Protein AF-A0A0B0ER13-F1 (afdb_monomer)

Nearest PDB st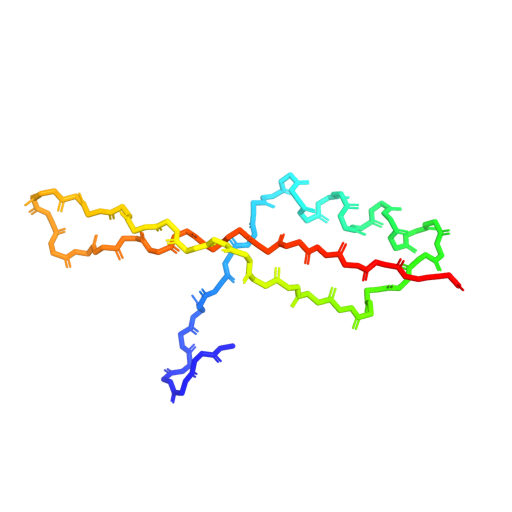ructures (foldseek):
  6i69-assembly1_A  TM=3.400E-01  e=2.527E+00  Thermus thermophilus HB8
  7tt2-assembly1_A  TM=4.253E-01  e=6.588E+00  Escherichia coli
  4v1a-assembly1_k  TM=3.403E-01  e=2.871E+00  Sus scrofa

Organism: NCBI:txid237368

Solvent-accessible surface area (backbone atoms only — not comparable to full-atom values): 3846 Å² total; per-residue (Å²): 104,47,101,82,69,42,83,76,76,80,79,54,74,6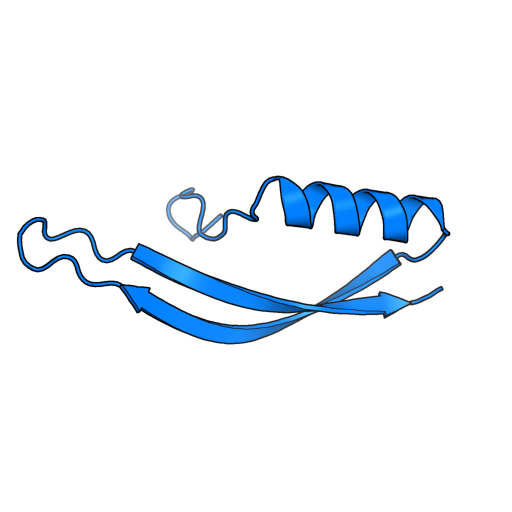8,55,52,53,51,53,52,54,44,40,74,73,60,31,44,82,74,46,74,48,75,79,44,75,45,74,48,68,52,93,89,47,97,64,63,45,69,47,72,49,61,49,74,43,66,47,116

Sequence (60 aa):
MNTKGELVLKFSKRFLATIADVQRKGYQLKEAKVNYIVYWKKLDEGQGIKIILPELYFER

Foldseek 3Di:
DPPVPDDPADDDPVVVVVVVVCVVVVWDFDDKAFPDFDWQDDPPDRDTDTHTDIDTDIDD

Radius of gyration: 14.45 Å; Cα contacts (8 Å, |Δi|>4): 71; chains: 1; bounding box: 30×20×42 Å

Mean predicted aligned error: 9.42 Å

Structure (mmCIF, N/CA/C/O backbone):
data_AF-A0A0B0ER13-F1
#
_entry.id   AF-A0A0B0ER13-F1
#
loop_
_atom_site.group_PDB
_atom_site.id
_atom_site.type_symbol
_atom_site.label_atom_id
_atom_site.label_alt_id
_atom_site.label_comp_id
_atom_site.label_asym_id
_atom_site.label_entity_id
_atom_site.label_seq_id
_atom_site.pdbx_PDB_ins_code
_atom_site.Cartn_x
_atom_site.Cartn_y
_atom_site.Cartn_z
_atom_site.occupancy
_atom_site.B_iso_or_equiv
_atom_site.auth_seq_id
_atom_site.auth_comp_id
_atom_site.auth_asym_id
_atom_site.auth_atom_id
_atom_site.pdbx_PDB_model_num
ATOM 1 N N . MET A 1 1 ? -13.204 1.142 -1.221 1.00 53.12 1 MET A N 1
ATOM 2 C CA . MET A 1 1 ? -14.264 1.537 -0.265 1.00 53.12 1 MET A CA 1
ATOM 3 C C . MET A 1 1 ? -14.713 0.294 0.486 1.00 53.12 1 MET A C 1
ATOM 5 O O . MET A 1 1 ? -14.582 -0.789 -0.070 1.00 53.12 1 MET A O 1
ATOM 9 N N . ASN A 1 2 ? -15.157 0.414 1.738 1.00 68.38 2 ASN A N 1
ATOM 10 C CA . ASN A 1 2 ? -15.735 -0.722 2.464 1.00 68.38 2 ASN A CA 1
ATOM 11 C C . ASN A 1 2 ? -17.193 -0.934 2.015 1.00 68.38 2 ASN A C 1
ATOM 13 O O . ASN A 1 2 ? -17.713 -0.173 1.200 1.00 68.38 2 ASN A O 1
ATOM 17 N N . THR A 1 3 ? -17.870 -1.939 2.569 1.00 75.69 3 THR A N 1
ATOM 18 C CA . THR A 1 3 ? -19.290 -2.227 2.288 1.00 75.69 3 THR A CA 1
ATO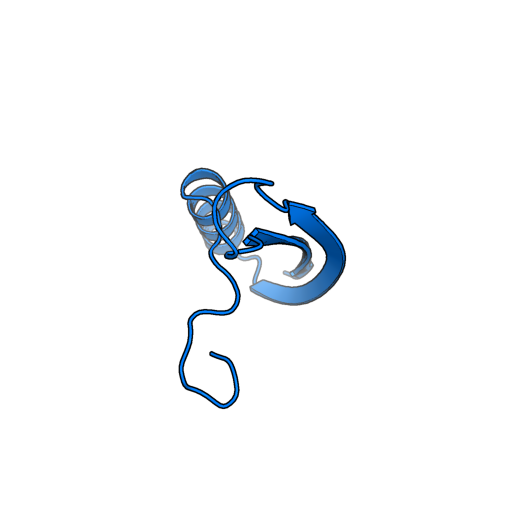M 19 C C . THR A 1 3 ? -20.250 -1.087 2.656 1.00 75.69 3 THR A C 1
ATOM 21 O O . THR A 1 3 ? -21.421 -1.144 2.298 1.00 75.69 3 THR A O 1
ATOM 24 N N . LYS A 1 4 ? -19.764 -0.041 3.338 1.00 76.12 4 LYS A N 1
ATOM 25 C CA . LYS A 1 4 ? -20.503 1.170 3.716 1.00 76.12 4 LYS A CA 1
ATOM 26 C C . LYS A 1 4 ? -20.115 2.407 2.892 1.00 76.12 4 LYS A C 1
ATOM 28 O O . LYS A 1 4 ? -20.564 3.503 3.200 1.00 76.12 4 LYS A O 1
ATOM 33 N N . GLY A 1 5 ? -19.268 2.263 1.867 1.00 69.75 5 GLY A N 1
ATOM 34 C CA . GLY A 1 5 ? -18.800 3.386 1.043 1.00 69.75 5 GLY A CA 1
ATOM 35 C C . GLY A 1 5 ? -17.697 4.233 1.689 1.00 69.75 5 GLY A C 1
ATOM 36 O O . GLY A 1 5 ? -17.264 5.228 1.116 1.00 69.75 5 GLY A O 1
ATOM 37 N N . GLU A 1 6 ? -17.188 3.840 2.855 1.00 67.88 6 GLU A N 1
ATOM 38 C CA . GLU A 1 6 ? -16.169 4.602 3.570 1.00 67.88 6 GLU A CA 1
ATOM 39 C C . GLU A 1 6 ? -14.775 4.323 2.997 1.00 67.88 6 GLU A C 1
ATOM 41 O O . GLU A 1 6 ? -14.453 3.232 2.493 1.00 67.88 6 GLU A O 1
ATOM 46 N N . LEU A 1 7 ? -13.919 5.340 3.075 1.00 60.72 7 LEU A N 1
ATOM 47 C CA . LEU A 1 7 ? -12.546 5.274 2.600 1.00 60.72 7 LEU A CA 1
ATOM 48 C C . LEU A 1 7 ? -11.701 4.478 3.608 1.00 60.72 7 LEU A C 1
ATOM 50 O O . LEU A 1 7 ? -11.244 5.001 4.616 1.00 60.72 7 LEU A O 1
ATOM 54 N N . VAL A 1 8 ? -11.518 3.186 3.334 1.00 62.44 8 VAL A N 1
ATOM 55 C CA . VAL A 1 8 ? -10.828 2.232 4.231 1.00 62.44 8 VAL A CA 1
ATOM 56 C C . VAL A 1 8 ? -9.312 2.418 4.270 1.00 62.44 8 VAL A C 1
ATOM 58 O O . VAL A 1 8 ? -8.655 1.896 5.166 1.00 62.44 8 VAL A O 1
ATOM 61 N N . LEU A 1 9 ? -8.747 3.118 3.283 1.00 66.50 9 LEU A N 1
ATOM 62 C CA . LEU A 1 9 ? -7.305 3.231 3.107 1.00 66.50 9 LEU A CA 1
ATOM 63 C C . LEU A 1 9 ? -6.966 4.572 2.461 1.00 66.50 9 LEU A C 1
ATOM 65 O O . LEU A 1 9 ? -7.439 4.887 1.370 1.00 66.50 9 LEU A O 1
ATOM 69 N N . LYS A 1 10 ? -6.152 5.367 3.154 1.00 67.12 10 LYS A N 1
ATOM 70 C CA . LYS A 1 10 ? -5.653 6.654 2.672 1.00 67.12 10 LYS A CA 1
ATOM 71 C C . LYS A 1 10 ? -4.134 6.622 2.695 1.00 67.12 10 LYS A C 1
ATOM 73 O O . LYS A 1 10 ? -3.527 6.561 3.761 1.00 67.12 10 LYS A O 1
ATOM 78 N N . PHE A 1 11 ? -3.525 6.673 1.518 1.00 71.06 11 PHE A N 1
ATOM 79 C CA . PHE A 1 11 ? -2.077 6.784 1.400 1.00 71.06 11 PHE A CA 1
ATOM 80 C C . PHE A 1 11 ? -1.605 8.190 1.776 1.00 71.06 11 PHE A C 1
ATOM 82 O O . PHE A 1 11 ? -2.311 9.183 1.571 1.00 71.06 11 PHE A O 1
ATOM 89 N N . SER A 1 12 ? -0.389 8.290 2.315 1.00 76.12 12 SER A N 1
ATOM 90 C CA . SER A 1 12 ? 0.241 9.594 2.516 1.00 76.12 12 SER A CA 1
ATOM 91 C C . SER A 1 12 ? 0.508 10.264 1.163 1.00 76.12 12 SER A C 1
ATOM 93 O O . SER A 1 12 ? 0.794 9.591 0.170 1.00 76.12 12 SER A O 1
ATOM 95 N N . LYS A 1 13 ? 0.472 11.603 1.119 1.00 78.69 13 LYS A N 1
ATOM 96 C CA . LYS A 1 13 ? 0.788 12.366 -0.104 1.00 78.69 13 LYS A CA 1
ATOM 97 C C . LYS A 1 13 ? 2.168 12.004 -0.669 1.00 78.69 13 LYS A C 1
ATOM 99 O O . LYS A 1 13 ? 2.328 11.911 -1.880 1.00 78.69 13 LYS A O 1
ATOM 104 N N . ARG A 1 14 ? 3.143 11.748 0.214 1.00 79.50 14 ARG A N 1
ATOM 105 C CA . ARG A 1 14 ? 4.497 11.326 -0.171 1.00 79.50 14 ARG A CA 1
ATOM 106 C C . ARG A 1 14 ? 4.488 9.977 -0.885 1.00 79.50 14 ARG A C 1
ATOM 108 O O . ARG A 1 14 ? 5.148 9.830 -1.902 1.00 79.50 14 ARG A O 1
ATOM 115 N N . PHE A 1 15 ? 3.718 9.016 -0.380 1.00 80.62 15 PHE A N 1
ATOM 116 C CA . PHE A 1 15 ? 3.640 7.686 -0.977 1.00 80.62 15 PHE A CA 1
ATOM 117 C C . PHE A 1 15 ? 2.934 7.694 -2.337 1.00 80.62 15 PHE A C 1
ATOM 119 O O . PHE A 1 15 ? 3.384 7.025 -3.259 1.00 80.62 15 PHE A O 1
ATOM 126 N N . LEU A 1 16 ? 1.892 8.517 -2.501 1.00 83.62 16 LEU A N 1
ATOM 127 C CA . LEU A 1 16 ? 1.249 8.718 -3.805 1.00 83.62 16 LEU A CA 1
ATOM 128 C C . LEU A 1 16 ? 2.235 9.245 -4.858 1.00 83.62 16 LEU A C 1
ATOM 130 O O . LEU A 1 16 ? 2.225 8.774 -5.992 1.00 83.62 16 LEU A O 1
ATOM 134 N N . ALA A 1 17 ? 3.124 10.169 -4.477 1.00 87.50 17 ALA A N 1
ATOM 135 C CA . ALA A 1 17 ? 4.175 10.656 -5.368 1.00 87.50 17 ALA A CA 1
ATOM 136 C C . ALA A 1 17 ? 5.177 9.549 -5.748 1.00 87.50 17 ALA A C 1
ATOM 138 O O . ALA A 1 17 ? 5.586 9.469 -6.903 1.00 87.50 17 ALA A O 1
ATOM 139 N N . THR A 1 18 ? 5.532 8.664 -4.809 1.00 85.38 18 THR A N 1
ATOM 140 C CA . THR A 1 18 ? 6.385 7.496 -5.085 1.00 85.38 18 THR A CA 1
ATOM 141 C C . THR A 1 18 ? 5.731 6.534 -6.075 1.00 85.38 18 THR A C 1
ATOM 143 O O . THR A 1 18 ? 6.385 6.121 -7.027 1.00 85.38 18 THR A O 1
ATOM 146 N N . ILE A 1 19 ? 4.443 6.215 -5.902 1.00 84.12 19 ILE A N 1
ATOM 147 C CA . ILE A 1 19 ? 3.702 5.349 -6.835 1.00 84.12 19 ILE A CA 1
ATOM 148 C C . ILE A 1 19 ? 3.692 5.964 -8.239 1.00 84.12 19 ILE A C 1
ATOM 150 O O . ILE A 1 19 ? 3.998 5.275 -9.208 1.00 84.12 19 ILE A O 1
ATOM 154 N N . ALA A 1 20 ? 3.397 7.262 -8.348 1.00 86.81 20 ALA A N 1
ATOM 155 C CA . ALA A 1 20 ? 3.388 7.959 -9.631 1.00 86.81 20 ALA A CA 1
ATOM 156 C C . ALA A 1 20 ? 4.769 7.938 -10.312 1.00 86.81 20 ALA A C 1
ATOM 158 O O . ALA A 1 20 ? 4.860 7.764 -11.525 1.00 86.81 20 ALA A O 1
ATOM 159 N N . ASP A 1 21 ? 5.856 8.077 -9.549 1.00 90.00 21 ASP A N 1
ATOM 160 C CA . ASP A 1 21 ? 7.214 7.994 -10.091 1.00 90.00 21 ASP A CA 1
ATOM 161 C C . ASP A 1 21 ? 7.548 6.598 -10.634 1.00 90.00 21 ASP A C 1
ATOM 163 O O . ASP A 1 21 ? 8.097 6.470 -11.728 1.00 90.00 21 ASP A O 1
ATOM 167 N N . VAL A 1 22 ? 7.159 5.553 -9.901 1.00 85.75 22 VAL A N 1
ATOM 168 C CA . VAL A 1 22 ? 7.331 4.152 -10.307 1.00 85.75 22 VAL A CA 1
ATOM 169 C C . VAL A 1 22 ? 6.511 3.841 -11.566 1.00 85.75 22 VAL A C 1
ATOM 171 O O . VAL A 1 22 ? 7.043 3.256 -12.508 1.00 85.75 22 VAL A O 1
ATOM 174 N N . GLN A 1 23 ? 5.271 4.332 -11.652 1.00 85.50 23 GLN A N 1
ATOM 175 C CA . GLN A 1 23 ? 4.429 4.196 -12.847 1.00 85.50 23 GLN A CA 1
ATOM 176 C C . GLN A 1 23 ? 5.017 4.895 -14.076 1.00 85.50 23 GLN A C 1
ATOM 178 O O . GLN A 1 23 ? 5.020 4.324 -15.164 1.00 85.50 23 GLN A O 1
ATOM 183 N N . ARG A 1 24 ? 5.587 6.099 -13.918 1.00 88.88 24 ARG A N 1
ATOM 184 C CA . ARG A 1 24 ? 6.273 6.805 -15.019 1.00 88.88 24 ARG A CA 1
ATOM 185 C C . ARG A 1 24 ? 7.483 6.044 -15.556 1.00 88.88 24 ARG A C 1
ATOM 187 O O . ARG A 1 24 ? 7.836 6.217 -16.716 1.00 88.88 24 ARG A O 1
ATOM 194 N N . LYS A 1 25 ? 8.106 5.197 -14.736 1.00 87.31 25 LYS A N 1
ATOM 195 C CA . LYS A 1 25 ? 9.220 4.324 -15.138 1.00 87.31 25 LYS A CA 1
ATOM 196 C C . LYS A 1 25 ? 8.758 3.050 -15.864 1.00 87.31 25 LYS A C 1
ATOM 198 O O . LYS A 1 25 ? 9.593 2.207 -16.180 1.00 87.31 25 LYS A O 1
ATOM 203 N N . GLY A 1 26 ? 7.456 2.919 -16.134 1.00 86.12 26 GLY A N 1
ATOM 204 C CA . GLY A 1 26 ? 6.858 1.795 -16.855 1.00 86.12 26 GLY A CA 1
ATOM 205 C C . GLY A 1 26 ? 6.455 0.622 -15.966 1.00 86.12 26 GLY A C 1
ATOM 206 O O . GLY A 1 26 ? 6.046 -0.404 -16.491 1.00 86.12 26 GLY A O 1
ATOM 207 N N . TYR A 1 27 ? 6.558 0.755 -14.643 1.00 85.00 27 TYR A N 1
ATOM 208 C CA . TYR A 1 27 ? 6.176 -0.314 -13.728 1.00 85.00 27 TYR A CA 1
ATOM 209 C C . TYR A 1 27 ? 4.687 -0.228 -13.379 1.00 85.00 27 TYR A C 1
ATOM 211 O O . TYR A 1 27 ? 4.192 0.822 -12.962 1.00 85.00 27 TYR A O 1
ATOM 219 N N . GLN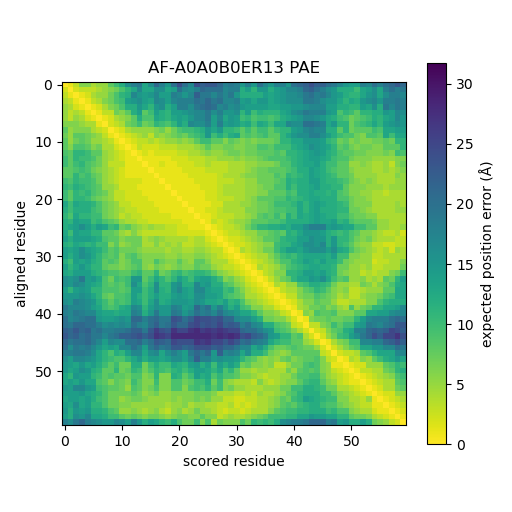 A 1 28 ? 3.967 -1.338 -13.499 1.00 83.38 28 GLN A N 1
ATOM 220 C CA . GLN A 1 28 ? 2.561 -1.437 -13.125 1.00 83.38 28 GLN A CA 1
ATOM 221 C C . GLN A 1 28 ? 2.408 -2.077 -11.749 1.00 83.38 28 GLN A C 1
ATOM 223 O O . GLN A 1 28 ? 3.147 -2.987 -11.377 1.00 83.38 28 GLN A O 1
ATOM 228 N N . LEU A 1 29 ? 1.447 -1.575 -10.971 1.00 79.81 29 LEU A N 1
ATOM 229 C CA . LEU A 1 29 ? 1.114 -2.161 -9.679 1.00 79.81 29 LEU A CA 1
ATOM 230 C C . LEU A 1 29 ? 0.395 -3.491 -9.922 1.00 79.81 29 LEU A C 1
ATOM 232 O O . LEU A 1 29 ? -0.739 -3.486 -10.398 1.00 79.81 29 LEU A O 1
ATOM 236 N N . LYS A 1 30 ? 1.045 -4.604 -9.585 1.00 83.31 30 LYS A N 1
ATOM 237 C CA . LYS A 1 30 ? 0.490 -5.949 -9.761 1.00 83.31 30 LYS A CA 1
ATOM 238 C C . LYS A 1 30 ? -0.260 -6.411 -8.523 1.00 83.31 30 LYS A C 1
ATOM 240 O O . LYS A 1 3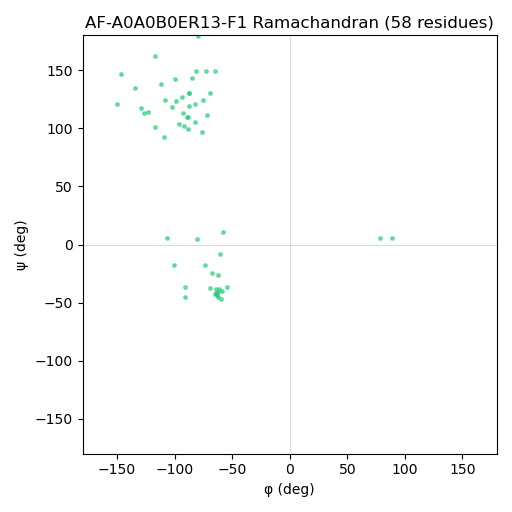0 ? -1.355 -6.957 -8.613 1.00 83.31 30 LYS A O 1
ATOM 245 N N . GLU A 1 31 ? 0.339 -6.190 -7.358 1.00 78.62 31 GLU A N 1
ATOM 246 C CA . GLU A 1 31 ? -0.166 -6.727 -6.103 1.00 78.62 31 GLU A CA 1
ATOM 247 C C . GLU A 1 31 ? 0.100 -5.763 -4.946 1.00 78.62 31 GLU A C 1
ATOM 249 O O . GLU A 1 31 ? 1.103 -5.051 -4.909 1.00 78.62 31 GLU A O 1
ATOM 254 N N . ALA A 1 32 ? -0.818 -5.745 -3.984 1.00 76.88 32 ALA A N 1
ATOM 255 C CA . ALA A 1 32 ? -0.677 -5.015 -2.736 1.00 76.88 32 ALA A CA 1
ATOM 256 C C . ALA A 1 32 ? -0.914 -5.982 -1.574 1.00 76.8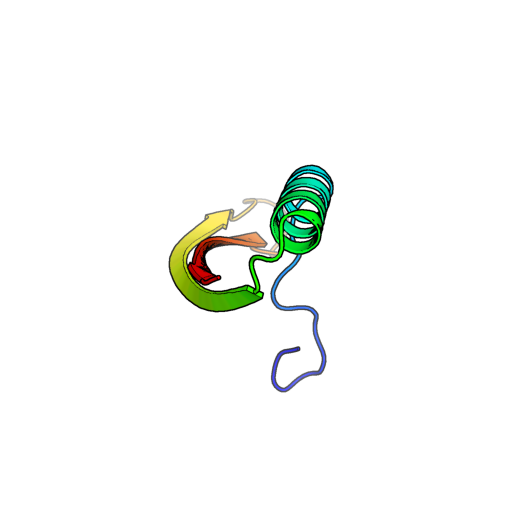8 32 ALA A C 1
ATOM 258 O O . ALA A 1 32 ? -2.032 -6.460 -1.376 1.00 76.88 32 ALA A O 1
ATOM 259 N N . LYS A 1 33 ? 0.128 -6.251 -0.787 1.00 78.38 33 LYS A N 1
ATOM 260 C CA . LYS A 1 33 ? 0.067 -7.138 0.371 1.00 78.38 33 LYS A CA 1
ATOM 261 C C . LYS A 1 33 ? 0.008 -6.322 1.652 1.00 78.38 33 LYS A C 1
ATOM 263 O O . LYS A 1 33 ? 0.918 -5.566 1.970 1.00 78.38 33 LYS A O 1
ATOM 268 N N . VAL A 1 34 ? -1.069 -6.472 2.416 1.00 70.56 34 VAL A N 1
ATOM 269 C CA . VAL A 1 34 ? -1.204 -5.806 3.716 1.00 70.56 34 VAL A CA 1
ATOM 270 C C . VAL A 1 34 ? -0.474 -6.625 4.777 1.00 70.56 34 VAL A C 1
ATOM 272 O O . VAL A 1 34 ? -0.970 -7.668 5.189 1.00 70.56 34 VAL A O 1
ATOM 275 N N . ASN A 1 35 ? 0.691 -6.151 5.227 1.00 66.88 35 ASN A N 1
ATOM 276 C CA . ASN A 1 35 ? 1.469 -6.837 6.264 1.00 66.88 35 ASN A CA 1
ATOM 277 C C . ASN A 1 35 ? 1.107 -6.354 7.675 1.00 66.88 35 ASN A C 1
ATOM 279 O O . ASN A 1 35 ? 1.064 -7.155 8.606 1.00 66.88 35 ASN A O 1
ATOM 283 N N . TYR A 1 36 ? 0.814 -5.058 7.844 1.00 64.31 36 TYR A N 1
ATOM 284 C CA . TYR A 1 36 ? 0.554 -4.485 9.165 1.00 64.31 36 TYR A CA 1
ATOM 285 C C . TYR A 1 36 ? -0.678 -3.589 9.177 1.00 64.31 36 TYR A C 1
ATOM 287 O O . TYR A 1 36 ? -0.858 -2.716 8.326 1.00 64.31 36 TYR A O 1
ATOM 295 N N . ILE A 1 37 ? -1.507 -3.784 10.200 1.00 67.25 37 ILE A N 1
ATOM 296 C CA . ILE A 1 37 ? -2.604 -2.890 10.557 1.00 67.25 37 ILE A CA 1
ATOM 297 C C . ILE A 1 37 ? -2.278 -2.347 11.947 1.00 67.25 37 ILE A C 1
ATOM 299 O O . ILE A 1 37 ? -2.446 -3.037 12.950 1.00 67.25 37 ILE A O 1
ATOM 303 N N . VAL A 1 38 ? -1.778 -1.117 12.008 1.00 65.44 38 VAL A N 1
ATOM 304 C CA . VAL A 1 38 ? -1.494 -0.431 13.270 1.00 65.44 38 VAL A CA 1
ATOM 305 C C . VAL A 1 38 ? -2.793 0.175 13.782 1.00 65.44 38 VAL A C 1
ATOM 307 O O . VAL A 1 38 ? -3.422 0.985 13.101 1.00 65.44 38 VAL A O 1
ATOM 310 N N . TYR A 1 39 ? -3.206 -0.219 14.982 1.00 60.28 39 TYR A N 1
ATOM 311 C CA . TYR A 1 39 ? -4.378 0.343 15.641 1.00 60.28 39 TYR A CA 1
ATOM 312 C C . TYR A 1 39 ? -3.941 1.446 16.601 1.00 60.28 39 TYR A C 1
ATOM 314 O O . TYR A 1 39 ? -3.432 1.164 17.684 1.00 60.28 39 TYR A O 1
ATOM 322 N N . TRP A 1 40 ? -4.138 2.706 16.220 1.00 63.12 40 TRP A N 1
ATOM 323 C CA . TRP A 1 40 ? -3.938 3.826 17.131 1.00 63.12 40 TRP A CA 1
ATOM 324 C C . TRP A 1 40 ? -5.265 4.149 17.813 1.00 63.12 40 TRP A C 1
ATOM 326 O O . TRP A 1 40 ? -6.159 4.758 17.226 1.00 63.12 40 TRP A O 1
ATOM 336 N N . LYS A 1 41 ? -5.405 3.714 19.066 1.00 54.78 41 LYS A N 1
ATOM 337 C CA . LYS A 1 41 ? -6.527 4.096 19.926 1.00 54.78 41 LYS A CA 1
ATOM 338 C C . LYS A 1 41 ? -6.145 5.380 20.662 1.00 54.78 41 LYS A C 1
ATOM 340 O O . LYS A 1 41 ? -5.272 5.337 21.525 1.00 54.78 41 LYS A O 1
ATOM 345 N N . LYS A 1 42 ? -6.756 6.519 20.325 1.00 56.19 42 LYS A N 1
ATOM 346 C CA . LYS A 1 42 ? -6.750 7.667 21.243 1.00 56.19 42 LYS A CA 1
ATOM 347 C C . LYS A 1 42 ? -7.624 7.292 22.440 1.00 56.19 42 LYS A C 1
ATOM 349 O O . LYS A 1 42 ? -8.717 6.767 22.248 1.00 56.19 42 LYS A O 1
ATOM 354 N N . LEU A 1 43 ? -7.118 7.484 23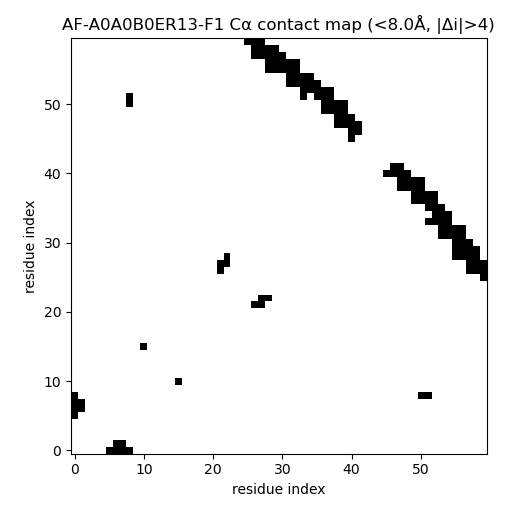.658 1.00 55.31 43 LEU A N 1
ATOM 355 C CA . LEU A 1 43 ? -7.853 7.133 24.877 1.00 55.31 43 LEU A CA 1
ATOM 356 C C . LEU A 1 43 ? -9.098 8.015 25.096 1.00 55.31 43 LEU A C 1
ATOM 358 O O . LEU A 1 43 ? -10.044 7.535 25.709 1.00 55.31 43 LEU A O 1
ATOM 362 N N . ASP A 1 44 ? -9.128 9.232 24.540 1.00 57.78 44 ASP A N 1
ATOM 363 C CA . ASP A 1 44 ? -10.166 10.235 24.840 1.00 57.78 44 ASP A CA 1
ATOM 364 C C . ASP A 1 44 ? -11.289 10.366 23.798 1.00 57.78 44 ASP A C 1
ATOM 366 O O . ASP A 1 44 ? -12.360 10.887 24.091 1.00 57.78 44 ASP A O 1
ATOM 370 N N . GLU A 1 45 ? -11.093 9.865 22.580 1.00 56.97 45 GLU A N 1
ATOM 371 C CA . GLU A 1 45 ? -12.091 9.927 21.511 1.00 56.97 45 GLU A CA 1
ATOM 372 C C . GLU A 1 45 ? -12.239 8.511 20.965 1.00 56.97 45 GLU A C 1
ATOM 374 O O . GLU A 1 45 ? -11.277 7.953 20.444 1.00 56.97 45 GLU A O 1
ATOM 379 N N . GLY A 1 46 ? -13.422 7.899 21.076 1.00 57.62 46 GLY A N 1
ATOM 380 C CA . GLY A 1 46 ? -13.700 6.508 20.673 1.00 57.62 46 GLY A CA 1
ATOM 381 C C . GLY A 1 46 ? -13.429 6.151 19.197 1.00 57.62 46 GLY A C 1
ATOM 382 O O . GLY A 1 46 ? -13.809 5.072 18.746 1.00 57.62 46 GLY A O 1
ATOM 383 N N . GLN A 1 47 ? -12.773 7.026 18.436 1.00 56.28 47 GLN A N 1
ATOM 384 C CA . GLN A 1 47 ? -12.281 6.802 17.086 1.00 56.28 47 GLN A CA 1
ATOM 385 C C . GLN A 1 47 ? -10.866 6.209 17.124 1.00 56.28 47 GLN A C 1
ATOM 387 O O . GLN A 1 47 ? -9.860 6.903 17.270 1.00 56.28 47 GLN A O 1
ATOM 392 N N . GLY A 1 48 ? -10.782 4.889 16.960 1.00 58.88 48 GLY A N 1
ATOM 393 C CA . GLY A 1 48 ? -9.520 4.219 16.662 1.00 58.88 48 GLY A CA 1
ATOM 394 C C . GLY A 1 48 ? -9.127 4.441 15.203 1.00 58.88 48 GLY A C 1
ATOM 395 O O . GLY A 1 48 ? -9.888 4.102 14.297 1.00 58.88 48 GLY A O 1
ATOM 396 N N . ILE A 1 49 ? -7.930 4.973 14.957 1.00 64.06 49 ILE A N 1
ATOM 397 C CA . ILE A 1 49 ? -7.381 5.094 13.605 1.00 64.06 49 ILE A CA 1
ATOM 398 C C . ILE A 1 49 ? -6.646 3.794 13.277 1.00 64.06 49 ILE A C 1
ATOM 400 O O . ILE A 1 49 ? -5.677 3.428 13.942 1.00 64.06 49 ILE A O 1
ATOM 404 N N . LYS A 1 50 ? -7.095 3.094 12.232 1.00 65.44 50 LYS A N 1
ATOM 405 C CA . LYS A 1 50 ? -6.372 1.959 11.644 1.00 65.44 50 LYS A CA 1
ATOM 406 C C . LYS A 1 50 ? -5.427 2.482 10.566 1.00 65.44 50 LYS A C 1
ATOM 408 O O . LYS A 1 50 ? -5.882 2.914 9.510 1.00 65.44 50 LYS A O 1
ATOM 413 N N . ILE A 1 51 ? -4.124 2.447 10.820 1.00 69.56 51 ILE A N 1
ATOM 414 C CA . ILE A 1 51 ? -3.099 2.749 9.817 1.00 69.56 51 ILE A CA 1
ATOM 415 C C . ILE A 1 51 ? -2.698 1.431 9.163 1.00 69.56 51 ILE A C 1
ATOM 417 O O . ILE A 1 51 ? -2.120 0.557 9.804 1.00 69.56 51 ILE A O 1
ATOM 421 N N . ILE A 1 52 ? -3.022 1.283 7.884 1.00 69.12 52 ILE A N 1
ATOM 422 C CA . ILE A 1 52 ? -2.661 0.101 7.104 1.00 69.12 52 ILE A CA 1
ATOM 423 C C . ILE A 1 52 ? -1.337 0.386 6.397 1.00 69.12 52 ILE A C 1
ATOM 425 O O . ILE A 1 52 ? -1.217 1.391 5.695 1.00 69.12 52 ILE A O 1
ATOM 429 N N . LEU A 1 53 ? -0.358 -0.498 6.576 1.00 72.12 53 LEU A N 1
ATOM 430 C CA . LEU A 1 53 ? 0.929 -0.467 5.884 1.00 72.12 53 LEU A CA 1
ATOM 431 C C . LEU A 1 53 ? 0.988 -1.633 4.889 1.00 72.12 53 LEU A C 1
ATOM 433 O O . LEU A 1 53 ? 1.343 -2.754 5.271 1.00 72.12 53 LEU A O 1
ATOM 437 N N . PRO A 1 54 ? 0.594 -1.397 3.626 1.00 71.12 54 PRO A N 1
ATOM 438 C CA . PRO A 1 54 ? 0.759 -2.376 2.571 1.00 71.12 54 PRO A CA 1
ATOM 439 C C . PRO A 1 54 ? 2.154 -2.294 1.949 1.00 71.12 54 PRO A C 1
ATOM 441 O O . PRO A 1 54 ? 2.711 -1.215 1.748 1.00 71.12 54 PRO A O 1
ATOM 444 N N . GLU A 1 55 ? 2.682 -3.454 1.597 1.00 79.88 55 GLU A N 1
ATOM 445 C CA . GLU A 1 55 ? 3.787 -3.623 0.667 1.00 79.88 55 GLU A CA 1
ATOM 446 C C . GLU A 1 55 ? 3.211 -3.710 -0.749 1.00 79.88 55 GLU A C 1
ATOM 448 O O . GLU A 1 55 ? 2.237 -4.425 -0.991 1.00 79.88 55 GLU A O 1
ATOM 453 N N . LEU A 1 56 ? 3.760 -2.924 -1.673 1.00 80.19 56 LEU A N 1
ATOM 454 C CA . LEU A 1 56 ? 3.297 -2.866 -3.057 1.00 80.19 56 LEU A CA 1
ATOM 455 C C . LEU A 1 56 ? 4.324 -3.544 -3.960 1.00 80.19 56 LEU A C 1
ATOM 457 O O . LEU A 1 56 ? 5.486 -3.139 -3.982 1.00 80.19 56 LEU A O 1
ATOM 461 N N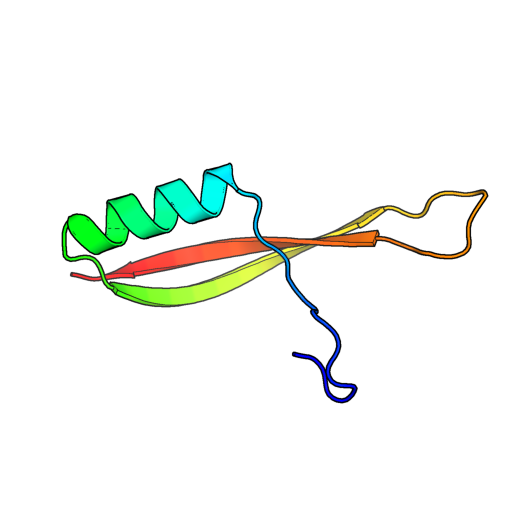 . TYR A 1 57 ? 3.875 -4.533 -4.726 1.00 80.12 57 TYR A N 1
ATOM 462 C CA . TYR A 1 57 ? 4.674 -5.209 -5.736 1.00 80.12 57 TYR A CA 1
ATOM 463 C C . TYR A 1 57 ? 4.365 -4.626 -7.106 1.00 80.12 57 TYR A C 1
ATOM 465 O O . TYR A 1 57 ? 3.218 -4.615 -7.567 1.00 80.12 57 TYR A O 1
ATOM 473 N N . PHE A 1 58 ? 5.419 -4.148 -7.754 1.00 81.38 58 PHE A N 1
ATOM 474 C CA . PHE A 1 58 ? 5.355 -3.598 -9.095 1.00 81.38 58 PHE A CA 1
ATOM 475 C C . PHE A 1 58 ? 6.101 -4.512 -10.067 1.00 81.38 58 PHE A C 1
ATOM 477 O O . PHE A 1 58 ? 7.189 -4.990 -9.748 1.00 81.38 58 PHE A O 1
ATOM 484 N N . GLU A 1 59 ? 5.532 -4.733 -11.249 1.00 77.75 59 GLU A N 1
ATOM 485 C CA . GLU A 1 59 ? 6.161 -5.467 -12.354 1.00 77.75 59 GLU A CA 1
ATOM 486 C C . GLU A 1 59 ? 6.359 -4.560 -13.571 1.00 77.75 59 GLU A C 1
ATOM 488 O O . GLU A 1 59 ? 5.748 -3.493 -13.641 1.00 77.75 59 GLU A O 1
ATOM 493 N N . ARG A 1 60 ? 7.229 -4.953 -14.504 1.00 70.38 60 ARG A N 1
ATOM 494 C CA . ARG A 1 60 ? 7.495 -4.222 -15.749 1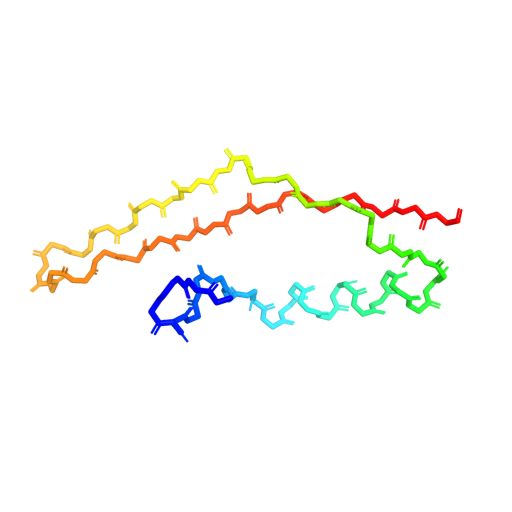.00 70.38 60 ARG A CA 1
ATOM 495 C C . ARG A 1 60 ? 7.195 -5.092 -16.955 1.00 70.38 60 ARG A C 1
ATOM 497 O O . ARG A 1 60 ? 7.519 -6.296 -16.868 1.00 70.38 60 ARG A O 1
#

Secondary structure (DSSP, 8-state):
--TTS-------HHHHHHHHHHHHTT-EEEEEEEEEEEEEE-SSSS-EEEEEEEEEEEE-

pLDDT: mean 72.71, std 10.39, range [53.12, 90.0]